Protein AF-A0A973B1M3-F1 (afdb_monomer_lite)

pLDDT: mean 84.71, std 9.35, range [59.09, 95.12]

Secondary structure (DSSP, 8-state):
---HHHHHHTT--TT--EEEEE-STT-EEEEEHHHHHHHHHHTSPP--S-HHHHHHHHHHHHHHHHHHHHHHHHHHTTS-HHHHHHHHHHHHT-

Foldseek 3Di:
DDDPVVCVVLVHDPPFAWDWDAPDDPDIDIHGPVVVVVVVVVPPDDPPDPVVVVVVVVVVVVVVVVVVVVVVVVVVVVDDVVVVVVVVCVVVVD

Sequence (94 aa):
MVPAEVRRAAGLTADSEVVIRAEGEGRVVIETADAARKRVWAAAPSPGADAAADVRAMREEDTRISDGNAAARAHSATGTEEEAGQQLLEALGL

Structure (mmCIF, N/CA/C/O backbone):
data_AF-A0A973B1M3-F1
#
_entry.id   AF-A0A973B1M3-F1
#
loop_
_atom_site.group_PDB
_atom_site.id
_atom_site.type_symbol
_atom_site.label_atom_id
_atom_site.label_alt_id
_atom_site.label_comp_id
_atom_site.label_asym_id
_atom_site.label_entity_id
_atom_site.label_seq_id
_atom_site.pdbx_PDB_ins_code
_atom_site.Cartn_x
_atom_site.Cartn_y
_atom_site.Cartn_z
_atom_site.occupancy
_atom_site.B_iso_or_equiv
_atom_site.auth_seq_id
_atom_site.auth_comp_id
_atom_site.auth_asym_id
_atom_site.auth_atom_id
_atom_site.pdbx_PDB_model_num
ATOM 1 N N . MET A 1 1 ? 19.999 -9.389 -23.669 1.00 71.50 1 MET A N 1
ATOM 2 C CA . MET A 1 1 ? 20.485 -8.125 -23.067 1.00 71.50 1 MET A CA 1
ATOM 3 C C . MET A 1 1 ? 19.564 -7.001 -23.540 1.00 71.50 1 MET A C 1
ATOM 5 O O . MET A 1 1 ? 19.297 -6.956 -24.733 1.00 71.50 1 MET A O 1
ATOM 9 N N . VAL A 1 2 ? 19.019 -6.163 -22.649 1.00 80.25 2 VAL A N 1
ATOM 10 C CA . VAL A 1 2 ? 18.084 -5.077 -23.033 1.00 80.25 2 VAL A CA 1
ATOM 11 C C . VAL A 1 2 ? 18.859 -3.937 -23.712 1.00 80.25 2 VAL A C 1
ATOM 13 O O . VAL A 1 2 ? 19.869 -3.520 -23.139 1.00 80.25 2 VAL A O 1
ATOM 16 N N . PRO A 1 3 ? 18.430 -3.408 -24.877 1.00 89.25 3 PRO A N 1
ATOM 17 C CA . PRO A 1 3 ? 19.121 -2.312 -25.562 1.00 89.25 3 PRO A CA 1
ATOM 18 C C . PRO A 1 3 ? 19.273 -1.053 -24.699 1.00 89.25 3 PRO A C 1
ATOM 20 O O . PRO A 1 3 ? 18.390 -0.714 -23.911 1.00 89.25 3 PRO A O 1
ATOM 23 N N . ALA A 1 4 ? 20.387 -0.332 -24.860 1.00 86.06 4 ALA A N 1
ATOM 24 C CA . ALA A 1 4 ? 20.697 0.847 -24.045 1.00 86.06 4 ALA A CA 1
ATOM 25 C C . ALA A 1 4 ? 19.655 1.970 -24.185 1.00 86.06 4 ALA A C 1
ATOM 27 O O . ALA A 1 4 ? 19.338 2.639 -23.205 1.00 86.06 4 ALA A O 1
ATOM 28 N N . GLU A 1 5 ? 19.092 2.137 -25.381 1.00 88.81 5 GLU A N 1
ATOM 29 C CA . GLU A 1 5 ? 18.037 3.113 -25.673 1.00 88.81 5 GLU A CA 1
ATOM 30 C C . GLU A 1 5 ? 16.757 2.815 -24.888 1.00 88.81 5 GLU A C 1
ATOM 32 O O . GLU A 1 5 ? 16.190 3.718 -24.278 1.00 88.81 5 GLU A O 1
ATOM 37 N N . VAL A 1 6 ? 16.364 1.538 -24.813 1.00 86.75 6 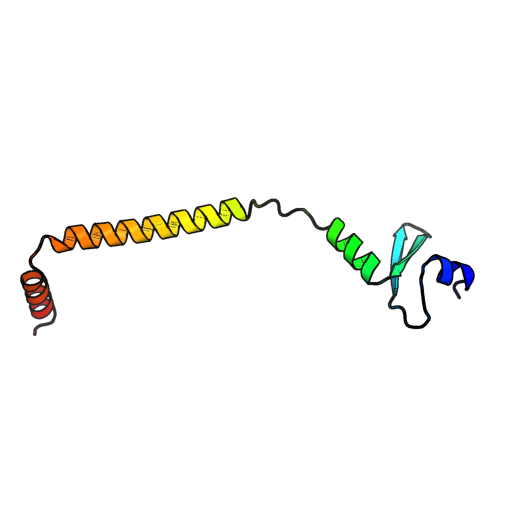VAL A N 1
ATOM 38 C CA . VAL A 1 6 ? 15.190 1.085 -24.049 1.00 86.75 6 VAL A CA 1
ATOM 39 C C . VAL A 1 6 ? 15.405 1.302 -22.555 1.00 86.75 6 VAL A C 1
ATOM 41 O O . VAL A 1 6 ? 14.519 1.813 -21.877 1.00 86.75 6 VAL A O 1
ATOM 44 N N . ARG A 1 7 ? 16.600 0.986 -22.037 1.00 86.94 7 ARG A N 1
ATOM 45 C CA . ARG A 1 7 ? 16.936 1.250 -20.628 1.00 86.94 7 ARG A CA 1
ATOM 46 C C . ARG A 1 7 ? 16.869 2.740 -20.306 1.00 86.94 7 ARG A C 1
ATOM 48 O O . ARG A 1 7 ? 16.27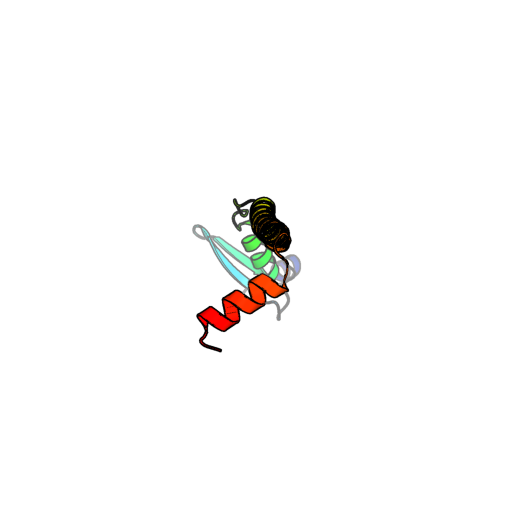5 3.111 -19.302 1.00 86.94 7 ARG A O 1
ATOM 55 N N . ARG A 1 8 ? 17.426 3.592 -21.174 1.00 85.62 8 ARG A N 1
ATOM 56 C CA . ARG A 1 8 ? 17.419 5.050 -20.990 1.00 85.62 8 ARG A CA 1
ATOM 57 C C . ARG A 1 8 ? 16.001 5.618 -21.033 1.00 85.62 8 ARG A C 1
ATOM 59 O O . ARG A 1 8 ? 15.657 6.413 -20.168 1.00 85.62 8 ARG A O 1
ATOM 66 N N . ALA A 1 9 ? 15.184 5.190 -21.995 1.00 86.31 9 ALA A N 1
ATOM 67 C CA . ALA A 1 9 ? 13.783 5.598 -22.092 1.00 86.31 9 ALA A CA 1
ATOM 68 C C . ALA A 1 9 ? 12.960 5.154 -20.870 1.00 86.31 9 ALA A C 1
ATOM 70 O O . ALA A 1 9 ? 12.082 5.885 -20.424 1.00 86.31 9 ALA A O 1
ATOM 71 N N . ALA A 1 10 ? 13.282 3.990 -20.298 1.00 83.44 10 ALA A N 1
ATOM 72 C CA . ALA A 1 10 ? 12.660 3.466 -19.084 1.00 83.44 10 ALA A CA 1
ATOM 73 C C . ALA A 1 10 ? 13.263 4.022 -17.775 1.00 83.44 10 ALA A C 1
ATOM 75 O O . ALA A 1 10 ? 12.843 3.610 -16.696 1.00 83.44 10 ALA A O 1
ATOM 76 N N . GLY A 1 11 ? 14.252 4.923 -17.841 1.00 86.25 11 GLY A N 1
ATOM 77 C CA . GLY A 1 11 ? 14.917 5.478 -16.656 1.00 86.25 11 GLY A CA 1
ATOM 78 C C . GLY A 1 11 ? 15.750 4.465 -15.858 1.00 86.25 11 GLY A C 1
ATOM 79 O O . GLY A 1 11 ? 16.019 4.695 -14.683 1.00 86.25 11 GLY A O 1
ATOM 80 N N . LEU A 1 12 ? 16.154 3.349 -16.471 1.00 87.12 12 LEU A N 1
ATOM 81 C CA . LEU A 1 12 ? 16.920 2.286 -15.824 1.00 87.12 12 LEU A CA 1
ATOM 82 C C . LEU A 1 12 ? 18.425 2.580 -15.868 1.00 87.12 12 LEU A C 1
ATOM 84 O O . LEU A 1 12 ? 19.019 2.738 -16.941 1.00 87.12 12 LEU A O 1
ATOM 88 N N . THR A 1 13 ? 19.049 2.587 -14.695 1.00 86.19 13 THR A N 1
ATOM 89 C CA . THR A 1 13 ? 20.506 2.640 -14.499 1.00 86.19 13 THR A CA 1
ATOM 90 C C . THR A 1 13 ? 21.072 1.242 -14.223 1.00 86.19 13 THR A C 1
ATOM 92 O O . THR A 1 13 ? 20.320 0.286 -14.043 1.00 86.19 13 THR A O 1
ATOM 95 N N . ALA A 1 14 ? 22.403 1.099 -14.213 1.00 82.69 14 ALA A N 1
ATOM 96 C CA . ALA A 1 14 ? 23.056 -0.183 -13.917 1.00 82.69 14 ALA A CA 1
ATOM 97 C C . ALA A 1 14 ? 22.751 -0.697 -12.496 1.00 82.69 14 ALA A C 1
ATOM 99 O O . ALA A 1 14 ? 22.656 -1.904 -12.302 1.00 82.69 14 ALA A O 1
ATOM 100 N N . ASP A 1 15 ? 22.528 0.221 -11.553 1.00 87.12 15 ASP A N 1
ATOM 101 C CA . ASP A 1 15 ? 22.249 -0.076 -10.142 1.00 87.12 15 ASP A CA 1
ATOM 102 C C . ASP A 1 15 ? 20.744 -0.075 -9.818 1.00 87.12 15 ASP A C 1
ATOM 104 O O . ASP A 1 15 ? 20.348 -0.131 -8.657 1.00 87.12 15 ASP A O 1
ATOM 108 N N . SER A 1 16 ? 19.881 0.043 -10.833 1.00 87.06 16 SER A N 1
ATOM 109 C CA . SER A 1 16 ? 18.433 0.067 -10.625 1.00 87.06 16 SER A CA 1
ATOM 110 C C . SER A 1 16 ? 17.908 -1.304 -10.213 1.00 87.06 16 SER A C 1
ATOM 112 O O . SER A 1 16 ? 18.088 -2.291 -10.927 1.00 87.06 16 SER A O 1
ATOM 114 N N . GLU A 1 17 ? 17.166 -1.344 -9.110 1.00 90.88 17 GLU A N 1
ATOM 115 C CA . GLU A 1 17 ? 16.393 -2.521 -8.730 1.00 90.88 17 GLU A CA 1
ATOM 116 C C . GLU A 1 17 ? 15.150 -2.644 -9.626 1.00 90.88 17 GLU A C 1
ATOM 118 O O . GLU A 1 17 ? 14.314 -1.734 -9.717 1.00 90.88 17 GLU A O 1
ATOM 123 N N . VAL A 1 18 ? 15.041 -3.783 -10.311 1.00 92.25 18 VAL A N 1
ATOM 124 C CA . VAL A 1 18 ? 13.968 -4.063 -11.268 1.00 92.25 18 VAL A CA 1
ATOM 125 C C . VAL A 1 18 ? 13.178 -5.295 -10.864 1.00 92.25 18 VAL A C 1
ATOM 127 O O . VAL A 1 18 ? 13.720 -6.286 -10.379 1.00 92.25 18 VAL A O 1
ATOM 130 N N . VAL A 1 19 ? 11.881 -5.243 -11.132 1.00 92.56 19 VAL A N 1
ATOM 131 C CA . VAL A 1 19 ? 10.953 -6.356 -10.990 1.00 92.56 19 VAL A CA 1
ATOM 132 C C . VAL A 1 19 ? 10.585 -6.836 -12.386 1.00 92.56 19 VAL A C 1
ATOM 134 O O . VAL A 1 19 ? 10.211 -6.046 -13.254 1.00 92.56 19 VAL A O 1
ATOM 137 N N . ILE A 1 20 ? 10.690 -8.146 -12.600 1.00 93.00 20 ILE A N 1
ATOM 138 C CA . ILE A 1 20 ? 10.318 -8.800 -13.854 1.00 93.00 20 ILE A CA 1
ATOM 139 C C . ILE A 1 20 ? 9.099 -9.673 -13.580 1.00 93.00 20 ILE A C 1
ATOM 141 O O . ILE A 1 20 ? 9.138 -10.532 -12.699 1.00 93.00 20 ILE A O 1
ATOM 145 N N . ARG A 1 21 ? 8.019 -9.474 -14.337 1.00 92.19 21 ARG A N 1
ATOM 146 C CA . ARG A 1 21 ? 6.802 -10.289 -14.224 1.00 92.19 21 ARG A CA 1
ATOM 147 C C . ARG A 1 21 ? 6.248 -10.680 -15.585 1.00 92.19 21 ARG A C 1
ATOM 149 O O . ARG A 1 21 ? 6.398 -9.942 -16.557 1.00 92.19 21 ARG A O 1
ATOM 156 N N . ALA A 1 22 ? 5.540 -11.802 -15.631 1.00 94.19 22 ALA A N 1
ATOM 157 C CA . ALA A 1 22 ? 4.717 -12.152 -16.781 1.00 94.19 22 ALA A CA 1
ATOM 158 C C . ALA A 1 22 ? 3.437 -11.292 -16.811 1.00 94.19 22 ALA A C 1
ATOM 160 O O . ALA A 1 22 ? 2.837 -10.998 -15.775 1.00 94.19 22 ALA A O 1
ATOM 161 N N . GLU A 1 23 ? 3.019 -10.887 -18.007 1.00 93.06 23 GLU A N 1
ATOM 162 C CA . GLU A 1 23 ? 1.760 -10.184 -18.286 1.00 93.06 23 GLU A CA 1
ATOM 163 C C . GLU A 1 23 ? 0.985 -10.950 -19.367 1.00 93.06 23 GLU A C 1
ATOM 165 O O . GLU A 1 23 ? 0.620 -10.416 -20.410 1.00 93.06 23 GLU A O 1
ATOM 170 N N . GLY A 1 24 ? 0.791 -12.248 -19.134 1.00 89.88 24 GLY A N 1
ATOM 171 C CA . GLY A 1 24 ? 0.169 -13.158 -20.094 1.00 89.88 24 GLY A CA 1
ATOM 172 C C . GLY A 1 24 ? 1.171 -13.860 -21.010 1.00 89.88 24 GLY A C 1
ATOM 173 O O . GLY A 1 24 ? 2.390 -13.752 -20.853 1.00 89.88 24 GLY A O 1
ATOM 174 N N . GLU A 1 25 ? 0.639 -14.641 -21.946 1.00 94.19 25 GLU A N 1
ATOM 175 C CA . GLU A 1 25 ? 1.437 -15.499 -22.817 1.00 94.19 25 GLU A CA 1
ATOM 176 C C . GLU A 1 25 ? 2.388 -14.677 -23.697 1.00 94.19 25 GLU A C 1
ATOM 178 O O . GLU A 1 25 ? 1.994 -13.714 -24.354 1.00 94.19 25 GLU A O 1
ATOM 183 N N . GLY A 1 26 ? 3.675 -15.033 -23.667 1.00 93.38 26 GLY A N 1
ATOM 184 C CA . GLY A 1 26 ? 4.719 -14.368 -24.450 1.00 93.38 26 GLY A CA 1
ATOM 185 C C . GLY A 1 26 ? 5.044 -12.928 -24.034 1.00 93.38 26 GLY A C 1
ATOM 186 O O . GLY A 1 26 ? 5.902 -12.309 -24.665 1.00 93.38 26 GLY A O 1
ATOM 187 N N . ARG A 1 27 ? 4.410 -12.378 -22.986 1.00 94.69 27 ARG A N 1
ATOM 188 C CA . ARG A 1 27 ? 4.622 -10.992 -22.552 1.00 94.69 27 ARG A CA 1
ATOM 189 C C . ARG A 1 27 ? 5.269 -10.920 -21.174 1.00 94.69 27 ARG A C 1
ATOM 191 O O . ARG A 1 27 ? 4.759 -11.450 -20.190 1.00 94.69 27 ARG A O 1
ATOM 198 N N . VAL A 1 28 ? 6.373 -10.182 -21.103 1.00 92.88 28 VAL A N 1
ATOM 199 C CA . VAL A 1 28 ? 7.093 -9.880 -19.864 1.00 92.88 28 VAL A CA 1
ATOM 200 C C . VAL A 1 28 ? 7.178 -8.370 -19.694 1.00 92.88 28 VAL A C 1
ATOM 202 O O . VAL A 1 28 ? 7.493 -7.650 -20.640 1.00 92.88 28 VAL A O 1
ATOM 205 N N . VAL A 1 29 ? 6.910 -7.902 -18.480 1.00 93.19 29 VAL A N 1
ATOM 206 C CA . VAL A 1 29 ? 7.065 -6.505 -18.078 1.00 93.19 29 VAL A CA 1
ATOM 207 C C . VAL A 1 29 ? 8.264 -6.403 -17.150 1.00 93.19 29 VAL A C 1
ATOM 209 O O . VAL A 1 29 ? 8.389 -7.178 -16.200 1.00 93.19 29 VAL A O 1
ATOM 212 N N . ILE A 1 30 ? 9.133 -5.439 -17.443 1.0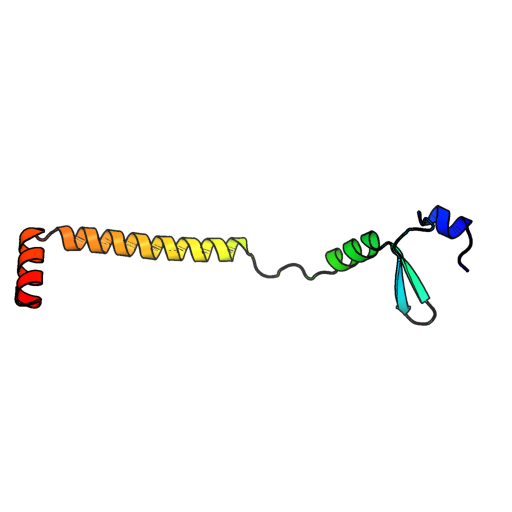0 92.38 30 ILE A N 1
ATOM 213 C CA . ILE A 1 30 ? 10.245 -5.038 -16.586 1.00 92.38 30 ILE A CA 1
ATOM 214 C C . ILE A 1 30 ? 9.906 -3.642 -16.076 1.00 92.38 30 ILE A C 1
ATOM 216 O O . ILE A 1 30 ? 9.759 -2.713 -16.867 1.00 92.38 30 ILE A O 1
ATOM 220 N N . GLU A 1 31 ? 9.751 -3.507 -14.767 1.00 91.38 31 GLU A N 1
ATOM 221 C CA . GLU A 1 31 ? 9.410 -2.250 -14.100 1.00 91.38 31 GLU A CA 1
ATOM 222 C C . GLU A 1 31 ? 10.376 -1.994 -12.935 1.00 91.38 31 GLU A C 1
ATOM 224 O O . GLU A 1 31 ? 10.996 -2.924 -12.420 1.00 91.38 31 GLU A O 1
ATOM 229 N N . THR A 1 32 ? 10.548 -0.739 -12.517 1.00 92.25 32 THR A N 1
ATOM 230 C CA . THR A 1 32 ? 11.324 -0.436 -11.303 1.00 92.25 32 THR A CA 1
ATOM 231 C C . THR A 1 32 ? 10.579 -0.928 -10.062 1.00 92.25 32 THR A C 1
ATOM 233 O O . THR A 1 32 ? 9.347 -1.035 -10.070 1.00 92.25 32 THR A O 1
ATOM 236 N N . ALA A 1 33 ? 11.301 -1.181 -8.968 1.00 91.06 33 ALA A N 1
ATOM 237 C CA . ALA A 1 33 ? 10.682 -1.573 -7.698 1.00 91.06 33 ALA A CA 1
ATOM 238 C C . ALA A 1 33 ? 9.602 -0.572 -7.224 1.00 91.06 33 ALA A C 1
ATOM 240 O O . ALA A 1 33 ? 8.534 -0.973 -6.754 1.00 91.06 33 ALA A O 1
ATOM 241 N N . ASP A 1 34 ? 9.828 0.730 -7.421 1.00 91.06 34 ASP A N 1
ATOM 242 C CA . ASP A 1 34 ? 8.860 1.778 -7.078 1.00 91.06 34 ASP A CA 1
ATOM 243 C C . ASP A 1 34 ? 7.599 1.739 -7.948 1.00 91.06 34 ASP A C 1
ATOM 245 O O . ASP A 1 34 ? 6.487 1.914 -7.440 1.00 91.06 34 ASP A O 1
ATOM 249 N N . ALA A 1 35 ? 7.745 1.497 -9.254 1.00 90.69 35 ALA A N 1
ATOM 250 C CA . ALA A 1 35 ? 6.608 1.350 -10.160 1.00 90.69 35 ALA A CA 1
ATOM 251 C C . ALA A 1 35 ? 5.770 0.116 -9.792 1.00 90.69 35 ALA A C 1
ATOM 253 O O . ALA A 1 35 ? 4.545 0.219 -9.670 1.00 90.69 35 ALA A O 1
ATOM 254 N N . ALA A 1 36 ? 6.433 -1.007 -9.492 1.00 92.31 36 ALA A N 1
ATOM 255 C CA . ALA A 1 36 ? 5.773 -2.214 -9.005 1.00 92.31 36 ALA A CA 1
ATOM 256 C C . ALA A 1 36 ? 4.999 -1.946 -7.706 1.00 92.31 36 ALA A C 1
ATOM 258 O O . ALA A 1 36 ? 3.830 -2.322 -7.597 1.00 92.31 36 ALA A O 1
ATOM 259 N N . ARG A 1 37 ? 5.608 -1.246 -6.739 1.00 92.44 37 ARG A N 1
ATOM 260 C CA . ARG A 1 37 ? 4.967 -0.899 -5.462 1.00 92.44 37 ARG A CA 1
ATOM 261 C C . ARG A 1 37 ? 3.718 -0.047 -5.664 1.00 92.44 37 ARG A C 1
ATOM 263 O O . ARG A 1 37 ? 2.676 -0.362 -5.097 1.00 92.44 37 ARG A O 1
ATOM 270 N N . LYS A 1 38 ? 3.799 0.999 -6.494 1.00 93.06 38 LYS A N 1
ATOM 271 C CA . LYS A 1 38 ? 2.652 1.866 -6.813 1.00 93.06 38 LYS A CA 1
ATOM 272 C C . LYS A 1 38 ? 1.512 1.083 -7.453 1.00 93.06 38 LYS A C 1
ATOM 274 O O . LYS A 1 38 ? 0.366 1.259 -7.060 1.00 93.06 38 LYS A O 1
ATOM 279 N N . ARG A 1 39 ? 1.823 0.199 -8.404 1.00 92.38 39 ARG A N 1
ATOM 280 C CA . ARG A 1 39 ? 0.831 -0.658 -9.063 1.00 92.38 39 ARG A CA 1
ATOM 281 C C . ARG A 1 39 ? 0.158 -1.607 -8.076 1.00 92.38 39 ARG A C 1
ATOM 283 O O . ARG A 1 39 ? -1.062 -1.708 -8.079 1.00 92.38 39 ARG A O 1
ATOM 290 N N . VAL A 1 40 ? 0.941 -2.302 -7.250 1.00 91.00 40 VAL A N 1
ATOM 291 C CA . VAL A 1 40 ? 0.410 -3.218 -6.227 1.00 91.00 40 VAL A CA 1
ATOM 292 C C . VAL A 1 40 ? -0.486 -2.461 -5.252 1.00 91.00 40 VAL A C 1
ATOM 294 O O . VAL A 1 40 ? -1.581 -2.923 -4.960 1.00 91.00 40 VAL A O 1
ATOM 297 N N . TRP A 1 41 ? -0.061 -1.277 -4.811 1.00 89.62 41 TRP A N 1
ATOM 298 C CA . TRP A 1 41 ? -0.859 -0.432 -3.929 1.00 89.62 41 TRP A CA 1
ATOM 299 C C . TRP A 1 41 ? -2.157 0.051 -4.585 1.00 89.62 41 TRP A C 1
ATOM 301 O O . TRP A 1 41 ? -3.211 -0.003 -3.967 1.00 89.62 41 TRP A O 1
ATOM 311 N N . ALA A 1 42 ? -2.112 0.469 -5.851 1.00 88.62 42 ALA A N 1
ATOM 312 C CA . ALA A 1 42 ? -3.302 0.881 -6.595 1.00 88.62 42 ALA A CA 1
ATOM 313 C C . ALA A 1 42 ? -4.283 -0.276 -6.853 1.00 88.62 42 ALA A C 1
ATOM 315 O O . ALA A 1 42 ? -5.481 -0.048 -6.985 1.00 88.62 42 ALA A O 1
ATOM 316 N N . ALA A 1 43 ? -3.776 -1.508 -6.933 1.00 87.44 43 ALA A N 1
ATOM 317 C CA . ALA A 1 43 ? -4.582 -2.718 -7.054 1.00 87.44 43 ALA A CA 1
ATOM 318 C C . ALA A 1 43 ? -5.069 -3.254 -5.700 1.00 87.44 43 ALA A C 1
ATOM 320 O O . ALA A 1 43 ? -5.826 -4.226 -5.674 1.00 87.44 43 ALA A O 1
ATOM 321 N N . ALA A 1 44 ? -4.628 -2.666 -4.583 1.00 84.38 44 ALA A N 1
ATOM 322 C CA . ALA A 1 44 ? -5.099 -3.077 -3.276 1.00 84.38 44 ALA A CA 1
ATOM 323 C C . ALA A 1 44 ? -6.610 -2.810 -3.191 1.00 84.38 44 ALA A C 1
ATOM 325 O O . ALA A 1 44 ? -7.065 -1.728 -3.578 1.00 84.38 44 ALA A O 1
ATOM 326 N N . PRO A 1 45 ? -7.405 -3.780 -2.711 1.00 80.12 45 PRO A N 1
ATOM 327 C CA . PRO A 1 45 ? -8.819 -3.545 -2.488 1.00 80.12 45 PRO A CA 1
ATOM 328 C C . PRO A 1 45 ? -8.975 -2.361 -1.534 1.00 80.12 45 PRO A C 1
ATOM 330 O O . PRO A 1 45 ? -8.287 -2.282 -0.513 1.00 80.12 45 PRO A O 1
ATOM 333 N N . SER A 1 46 ? -9.877 -1.436 -1.871 1.00 75.56 46 SER A N 1
ATOM 334 C CA . SER A 1 46 ? -10.248 -0.377 -0.935 1.00 75.56 46 SER A CA 1
ATOM 335 C C . SER A 1 46 ? -10.733 -1.036 0.356 1.00 75.56 46 SER A C 1
ATOM 337 O O . SER A 1 46 ? -11.505 -2.000 0.268 1.00 75.56 46 SER A O 1
ATOM 339 N N . PRO A 1 47 ? -10.323 -0.555 1.543 1.00 69.12 47 PRO A N 1
ATOM 340 C CA . PRO A 1 47 ? -10.932 -1.016 2.778 1.00 69.12 47 PRO A CA 1
ATOM 341 C C . PRO A 1 47 ? -12.441 -0.779 2.663 1.00 69.12 47 PRO A C 1
ATOM 343 O O . PRO A 1 47 ? -12.892 0.350 2.494 1.00 69.12 47 PRO A O 1
ATOM 346 N N . GLY A 1 48 ? -13.212 -1.870 2.655 1.00 67.56 48 GLY A N 1
ATOM 347 C CA . GLY A 1 48 ? -14.677 -1.822 2.631 1.00 67.56 48 GLY A CA 1
ATOM 348 C C . GLY A 1 48 ? -15.273 -1.435 3.986 1.00 67.56 48 GLY A C 1
ATOM 349 O O . GLY A 1 48 ? -16.478 -1.228 4.086 1.00 67.56 48 GLY A O 1
ATOM 350 N N . ALA A 1 49 ? -14.430 -1.352 5.016 1.00 69.19 49 ALA A N 1
ATOM 351 C CA . ALA A 1 49 ? -14.782 -0.877 6.340 1.00 69.19 49 ALA A CA 1
ATOM 352 C C . ALA A 1 49 ? -14.575 0.639 6.415 1.00 69.19 49 ALA A C 1
ATOM 354 O O . ALA A 1 49 ? -13.492 1.148 6.108 1.00 69.19 49 ALA A O 1
ATOM 355 N N . ASP A 1 50 ? -15.611 1.354 6.848 1.00 79.81 50 ASP A N 1
ATOM 356 C CA . ASP A 1 50 ? -15.478 2.743 7.267 1.00 79.81 50 ASP A CA 1
ATOM 357 C C . ASP A 1 50 ? -14.768 2.759 8.625 1.00 79.81 50 ASP A C 1
ATOM 359 O O . ASP A 1 50 ? -15.393 2.767 9.684 1.00 79.81 50 ASP A O 1
ATOM 363 N N . ALA A 1 51 ? -13.437 2.778 8.588 1.00 79.50 51 ALA A N 1
ATOM 364 C CA . ALA A 1 51 ? -12.618 2.845 9.792 1.00 79.50 51 ALA A CA 1
ATOM 365 C C . ALA A 1 51 ? -12.979 4.055 10.680 1.00 79.50 51 ALA A C 1
ATOM 367 O O . ALA A 1 51 ? -12.764 4.018 11.890 1.00 79.50 51 ALA A O 1
ATOM 368 N N .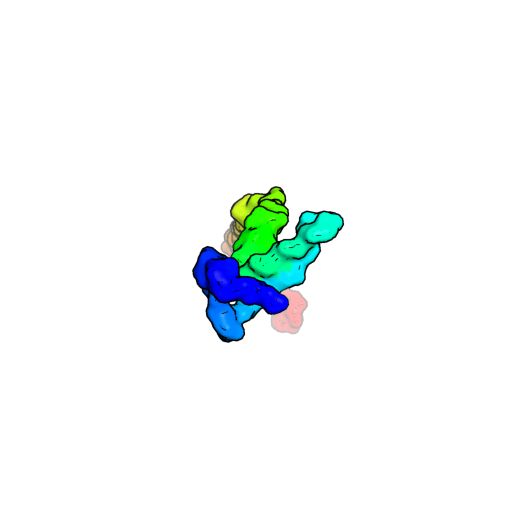 ALA A 1 52 ? -13.550 5.129 10.117 1.00 83.00 52 ALA A N 1
ATOM 369 C CA . ALA A 1 52 ? -14.018 6.270 10.896 1.00 83.00 52 ALA A CA 1
ATOM 370 C C . ALA A 1 52 ? -15.377 6.011 11.569 1.00 83.00 52 ALA A C 1
ATOM 372 O O . ALA A 1 52 ? -15.650 6.590 12.624 1.00 83.00 52 ALA A O 1
ATOM 373 N N 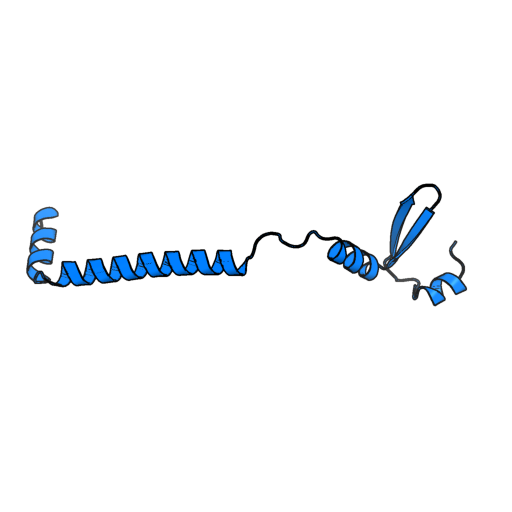. ALA A 1 53 ? -16.238 5.170 10.990 1.00 82.44 53 ALA A N 1
ATOM 374 C CA . ALA A 1 53 ? -17.421 4.648 11.674 1.00 82.44 53 ALA A CA 1
ATOM 375 C C . ALA A 1 53 ? -17.024 3.707 12.816 1.00 82.44 53 ALA A C 1
ATOM 377 O O . ALA A 1 53 ? -17.517 3.886 13.927 1.00 82.44 53 ALA A O 1
ATOM 378 N N . ASP A 1 54 ? -16.073 2.801 12.588 1.00 83.69 54 ASP A N 1
ATOM 379 C CA . ASP A 1 54 ? -15.605 1.860 13.615 1.00 83.69 54 ASP A CA 1
ATOM 380 C C . ASP A 1 54 ? -14.973 2.597 14.808 1.00 83.69 54 ASP A C 1
ATOM 382 O O . ASP A 1 54 ? -15.292 2.332 15.968 1.00 83.69 54 ASP A O 1
ATOM 386 N N . VAL A 1 55 ? -14.134 3.604 14.538 1.00 88.25 55 VAL A N 1
ATOM 387 C CA . VAL A 1 55 ? -13.540 4.450 15.587 1.00 88.25 55 VAL A CA 1
ATOM 388 C C . VAL A 1 55 ? -14.599 5.264 16.335 1.00 88.25 55 VAL A C 1
ATOM 390 O O . VAL A 1 55 ? -14.472 5.455 17.546 1.00 88.25 55 VAL A O 1
ATOM 393 N N . ARG A 1 56 ? -15.646 5.752 15.654 1.00 91.06 56 ARG A N 1
ATOM 394 C CA . ARG A 1 56 ? -16.769 6.430 16.325 1.00 91.06 56 ARG A CA 1
ATOM 395 C C . ARG A 1 56 ? -17.528 5.478 17.239 1.00 91.06 56 ARG A C 1
ATOM 397 O O . ARG A 1 56 ? -17.736 5.834 18.393 1.00 91.06 56 ARG A O 1
ATOM 404 N N . ALA A 1 57 ? -17.862 4.281 16.762 1.00 91.31 57 ALA A N 1
ATOM 405 C CA . ALA A 1 57 ? -18.567 3.276 17.552 1.00 91.31 57 ALA A CA 1
ATOM 406 C C . ALA A 1 57 ? -17.790 2.921 18.831 1.00 91.31 57 ALA A C 1
ATOM 408 O O . ALA A 1 57 ? -18.362 2.913 19.919 1.00 91.31 57 ALA A O 1
ATOM 409 N N . MET A 1 58 ? -16.471 2.735 18.718 1.00 93.25 58 MET A N 1
ATOM 410 C CA . MET A 1 58 ? -15.608 2.459 19.869 1.00 93.25 58 MET A CA 1
ATOM 411 C C . MET A 1 58 ? -15.593 3.621 20.880 1.00 93.25 58 MET A C 1
ATOM 413 O O . MET A 1 58 ? -15.705 3.402 22.081 1.00 93.25 58 MET A O 1
ATOM 417 N N . ARG A 1 59 ? -15.535 4.878 20.413 1.00 93.38 59 ARG A N 1
ATOM 418 C CA . ARG A 1 59 ? -15.587 6.060 21.299 1.00 93.38 59 ARG A CA 1
ATOM 419 C C . ARG A 1 59 ? -16.943 6.260 21.972 1.00 93.38 59 ARG A C 1
ATOM 421 O O . ARG A 1 59 ? -16.999 6.721 23.112 1.00 93.38 59 ARG A O 1
ATOM 428 N N . GLU A 1 60 ? -18.028 5.975 21.263 1.00 95.12 60 GLU A N 1
ATOM 429 C CA . GLU A 1 60 ? -19.383 6.040 21.815 1.00 95.12 60 GLU A CA 1
ATOM 430 C C . GLU A 1 60 ? -19.571 5.004 22.926 1.00 95.12 60 GLU A C 1
ATOM 432 O O . GLU A 1 60 ? -20.182 5.303 23.951 1.00 95.12 60 GLU A O 1
ATOM 437 N N . GLU A 1 61 ? -19.008 3.807 22.755 1.00 93.75 61 GLU A N 1
ATOM 438 C CA . GLU A 1 61 ? -18.988 2.771 23.785 1.00 93.75 61 GLU A CA 1
ATOM 439 C C . GLU A 1 61 ? -18.191 3.196 25.025 1.00 93.75 61 GLU A C 1
ATOM 441 O O . GLU A 1 61 ? -18.725 3.138 26.135 1.00 93.75 61 GLU A O 1
ATOM 446 N N . ASP A 1 62 ? -16.975 3.716 24.845 1.00 93.75 62 ASP A N 1
ATOM 447 C CA . ASP A 1 62 ? -16.154 4.227 25.951 1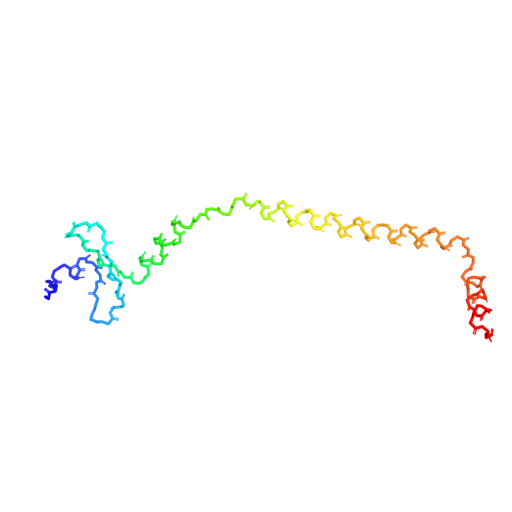.00 93.75 62 ASP A CA 1
ATOM 448 C C . ASP A 1 62 ? -16.870 5.340 26.729 1.00 93.75 62 ASP A C 1
ATOM 450 O O . ASP A 1 62 ? -16.877 5.359 27.963 1.00 93.75 62 ASP A O 1
ATOM 454 N N . THR A 1 63 ? -17.520 6.255 26.004 1.00 94.00 63 THR A N 1
ATOM 455 C CA . THR A 1 63 ? -18.284 7.360 26.599 1.00 94.00 63 THR A CA 1
ATOM 456 C C . THR A 1 63 ? -19.460 6.824 27.410 1.00 94.00 63 THR A C 1
ATOM 458 O O . THR A 1 63 ? -19.639 7.213 28.560 1.00 94.00 63 THR A O 1
ATOM 461 N N . ARG A 1 64 ? -20.209 5.856 26.866 1.00 94.06 64 ARG A N 1
ATOM 462 C CA . ARG A 1 64 ? -21.333 5.210 27.560 1.00 94.06 64 ARG A CA 1
ATOM 463 C C . ARG A 1 64 ? -20.895 4.546 28.866 1.00 94.06 64 ARG A C 1
ATOM 465 O O . ARG A 1 64 ? -21.590 4.664 29.874 1.00 94.06 64 ARG A O 1
ATOM 472 N N . ILE A 1 65 ? -19.752 3.861 28.859 1.00 93.19 65 ILE A N 1
ATOM 473 C CA . ILE A 1 65 ? -19.188 3.223 30.057 1.00 93.19 65 ILE A CA 1
ATOM 474 C C . ILE A 1 65 ? -18.775 4.285 31.084 1.00 93.19 65 ILE A C 1
ATOM 476 O O . ILE A 1 65 ? -19.108 4.170 32.265 1.00 93.19 65 ILE A O 1
ATOM 480 N N . SER A 1 66 ? -18.077 5.335 30.644 1.00 91.56 66 SER A N 1
ATOM 481 C CA . SER A 1 66 ? -17.652 6.438 31.509 1.00 91.56 66 SER A CA 1
ATOM 482 C C . SER A 1 66 ? -18.841 7.148 32.164 1.00 91.56 66 SER A C 1
ATOM 484 O O . SER A 1 66 ? -18.838 7.357 33.380 1.00 91.56 66 SER A O 1
ATOM 486 N N . ASP A 1 67 ? -19.880 7.455 31.388 1.00 92.56 67 ASP A N 1
ATOM 487 C CA . ASP A 1 67 ? -21.096 8.114 31.867 1.00 92.56 67 ASP A CA 1
ATOM 488 C C . ASP A 1 67 ? -21.874 7.223 32.839 1.00 92.56 67 ASP A C 1
ATOM 490 O O . ASP A 1 67 ? -22.316 7.693 33.888 1.00 92.56 67 ASP A O 1
ATOM 494 N N . GLY A 1 68 ? -21.975 5.919 32.557 1.00 91.19 68 GLY A N 1
ATOM 495 C CA . GLY A 1 68 ? -22.569 4.943 33.474 1.00 91.19 68 GLY A CA 1
ATOM 496 C C . GLY A 1 68 ? -21.831 4.874 34.814 1.00 91.19 68 GLY A C 1
ATOM 497 O O . GLY A 1 68 ? -22.457 4.910 35.873 1.00 91.19 68 GLY A O 1
ATOM 498 N N . ASN A 1 69 ? -20.497 4.864 34.788 1.00 87.44 69 ASN A N 1
ATOM 499 C CA . ASN A 1 69 ? -19.674 4.872 35.999 1.00 87.44 69 ASN A CA 1
ATOM 500 C C . ASN A 1 69 ? -19.771 6.201 36.765 1.00 87.44 69 ASN A C 1
ATOM 502 O O . ASN A 1 69 ? -19.742 6.221 37.997 1.00 87.44 69 ASN A O 1
ATOM 506 N N . ALA A 1 70 ? -19.869 7.330 36.060 1.00 86.94 70 ALA A N 1
ATOM 507 C CA . ALA A 1 70 ? -20.095 8.633 36.676 1.00 86.94 70 ALA A CA 1
ATOM 508 C C . ALA A 1 70 ? -21.476 8.701 37.348 1.00 86.94 70 ALA A C 1
ATOM 510 O O . ALA A 1 70 ? -21.568 9.130 38.497 1.00 86.94 70 ALA A O 1
ATOM 511 N N . ALA A 1 71 ? -22.520 8.208 36.679 1.00 85.50 71 ALA A N 1
ATOM 512 C CA . ALA A 1 71 ? -23.872 8.134 37.222 1.00 85.50 71 ALA A CA 1
ATOM 513 C C . ALA A 1 71 ? -23.958 7.196 38.436 1.00 85.50 71 ALA A C 1
ATOM 515 O O . ALA A 1 71 ? -24.559 7.562 39.444 1.00 85.50 71 ALA A O 1
ATOM 516 N N . ALA A 1 72 ? -23.307 6.029 38.384 1.00 81.69 72 ALA A N 1
ATOM 517 C CA . ALA A 1 72 ? -23.233 5.105 39.513 1.00 81.69 72 ALA A CA 1
ATOM 518 C C . ALA A 1 72 ? -22.562 5.758 40.731 1.00 81.69 72 ALA A C 1
ATOM 520 O O . ALA A 1 72 ? -23.111 5.708 41.827 1.00 81.69 72 ALA A O 1
ATOM 521 N N . ARG A 1 73 ? -21.433 6.458 40.539 1.00 79.38 73 ARG A N 1
ATOM 522 C CA . ARG A 1 73 ? -20.777 7.215 41.620 1.00 79.38 73 ARG A CA 1
ATOM 523 C C . ARG A 1 73 ? -21.667 8.321 42.180 1.00 79.38 73 ARG A C 1
ATOM 525 O O . ARG A 1 73 ? -21.746 8.461 43.394 1.00 79.38 73 ARG A O 1
ATOM 532 N N . ALA A 1 74 ? -22.356 9.073 41.324 1.00 78.19 74 ALA A N 1
ATOM 533 C CA . ALA A 1 74 ? -23.284 10.114 41.763 1.00 78.19 74 ALA A CA 1
ATOM 534 C C . ALA A 1 74 ? -24.467 9.542 42.567 1.00 78.19 74 ALA A C 1
ATOM 536 O O . ALA A 1 74 ? -24.923 10.174 43.514 1.00 78.19 74 ALA A O 1
ATOM 537 N N . HIS A 1 75 ? -24.936 8.339 42.222 1.00 70.44 75 HIS A N 1
ATOM 538 C CA . HIS A 1 75 ? -26.000 7.644 42.947 1.00 70.44 75 HIS A CA 1
ATOM 539 C C . HIS A 1 75 ? -25.518 7.002 44.258 1.00 70.44 75 HIS A C 1
ATOM 541 O O . HIS A 1 75 ? -26.268 6.933 45.222 1.00 70.44 75 HIS A O 1
ATOM 547 N N . SER A 1 76 ? -24.264 6.554 44.332 1.00 63.84 76 SER A N 1
ATOM 548 C CA . SER A 1 76 ? -23.669 6.056 45.579 1.00 63.84 76 SER A CA 1
ATOM 549 C C . SER A 1 76 ? -23.284 7.184 46.545 1.00 63.84 76 SER A C 1
ATOM 551 O O . SER A 1 76 ? -23.301 6.975 47.752 1.00 63.84 76 SER A O 1
ATOM 553 N N . ALA A 1 77 ? -23.002 8.388 46.038 1.00 59.94 77 ALA A N 1
ATOM 554 C CA . ALA A 1 77 ? -22.640 9.563 46.836 1.00 59.94 77 ALA A CA 1
ATOM 555 C C . ALA A 1 77 ? -23.814 10.196 47.615 1.00 59.94 77 ALA A C 1
ATOM 557 O O . ALA A 1 77 ? -23.623 11.191 48.310 1.00 59.94 77 ALA A O 1
ATOM 558 N N . THR A 1 78 ? -25.033 9.654 47.507 1.00 59.09 78 THR A N 1
ATOM 559 C CA . THR A 1 78 ? -26.176 10.084 48.334 1.00 59.09 78 THR A CA 1
ATOM 560 C C . THR A 1 78 ? -26.233 9.414 49.712 1.00 59.09 78 THR A C 1
ATOM 562 O O . THR A 1 78 ? -27.054 9.822 50.530 1.00 59.09 78 THR A O 1
ATOM 565 N N . GLY A 1 79 ? -25.379 8.421 49.986 1.00 59.41 79 GLY A N 1
ATOM 566 C CA . GLY A 1 79 ? -25.093 7.943 51.344 1.00 59.41 79 GLY A CA 1
ATOM 567 C C . GLY A 1 79 ? -23.856 8.653 51.891 1.00 59.41 79 GLY A C 1
ATOM 568 O O . GLY A 1 79 ? -22.907 8.885 51.142 1.00 59.41 79 GLY A O 1
ATOM 569 N N . THR A 1 80 ? -23.857 9.032 53.170 1.00 64.38 80 THR A N 1
ATOM 570 C CA . THR A 1 80 ? -22.674 9.621 53.813 1.00 64.38 80 THR A CA 1
ATOM 571 C C . THR A 1 80 ? -21.502 8.645 53.678 1.00 64.38 80 THR A C 1
ATOM 573 O O . THR A 1 80 ? -21.622 7.467 54.008 1.00 64.38 80 THR A O 1
ATOM 576 N N . GLU A 1 81 ? -20.363 9.114 53.159 1.00 67.75 81 GLU A N 1
ATOM 577 C CA . GLU A 1 81 ? -19.166 8.283 52.923 1.00 67.75 81 GLU A CA 1
ATOM 578 C C . GLU A 1 81 ? -18.724 7.520 54.190 1.00 67.75 81 GLU A C 1
ATOM 580 O O . GLU A 1 81 ? -18.166 6.427 54.100 1.00 67.75 81 GLU A O 1
ATOM 585 N N . GLU A 1 82 ? -19.051 8.055 55.370 1.00 67.06 82 GLU A N 1
ATOM 586 C CA . GLU A 1 82 ? -18.871 7.418 56.678 1.00 67.06 82 GLU A CA 1
ATOM 587 C C . GLU A 1 82 ? -19.708 6.146 56.878 1.00 67.06 82 GLU A C 1
ATOM 589 O O . GLU A 1 82 ? -19.173 5.154 57.363 1.00 67.06 82 GLU A O 1
ATOM 594 N N . GLU A 1 83 ? -20.981 6.113 56.472 1.00 70.12 83 GLU A N 1
ATOM 595 C CA . GLU A 1 83 ? -21.831 4.919 56.616 1.00 70.12 83 GLU A CA 1
ATOM 596 C C . GLU A 1 83 ? -21.377 3.791 55.682 1.00 70.12 83 GLU A C 1
ATOM 598 O O . GLU A 1 83 ? -21.352 2.621 56.072 1.00 70.12 83 GLU A O 1
ATOM 603 N N . ALA A 1 84 ? -20.950 4.143 54.466 1.00 72.94 84 ALA A N 1
ATOM 604 C CA . ALA A 1 84 ? -20.377 3.191 53.519 1.00 72.94 84 ALA A CA 1
ATOM 605 C C . ALA A 1 84 ? -19.016 2.653 54.001 1.00 72.94 84 ALA A C 1
ATOM 607 O O . ALA A 1 84 ? -18.735 1.461 53.860 1.00 72.94 84 ALA A O 1
ATOM 608 N N . GLY A 1 85 ? -18.189 3.512 54.606 1.00 76.50 85 GLY A N 1
ATOM 609 C CA . GLY A 1 85 ? -16.923 3.122 55.226 1.00 76.50 85 GLY A CA 1
ATOM 610 C C . GLY A 1 85 ? -17.117 2.183 56.419 1.00 76.50 85 GLY A C 1
ATOM 611 O O . GLY A 1 85 ? -16.427 1.169 56.517 1.00 76.50 85 GLY A O 1
ATOM 612 N N . GLN A 1 86 ? -18.097 2.469 57.278 1.00 81.44 86 GLN A N 1
ATOM 613 C CA . GLN A 1 86 ? -18.431 1.644 58.440 1.00 81.44 86 GLN A CA 1
ATOM 614 C C . GLN A 1 86 ? -18.929 0.247 58.026 1.00 81.44 86 GLN A C 1
ATOM 616 O O . GLN A 1 86 ? -18.459 -0.754 58.562 1.00 81.44 86 GLN A O 1
ATOM 621 N N . GLN A 1 87 ? -19.815 0.162 57.024 1.00 81.69 87 GLN A N 1
ATOM 622 C CA . GLN A 1 87 ? -20.310 -1.122 56.503 1.00 81.69 87 GLN A CA 1
ATOM 623 C C . GLN A 1 87 ? -19.208 -1.955 55.838 1.00 81.69 87 GLN A C 1
ATOM 625 O O . GLN A 1 87 ? -19.212 -3.182 55.936 1.00 81.69 87 GLN A O 1
ATOM 630 N N . LEU A 1 88 ? -18.251 -1.307 55.166 1.00 80.31 88 LEU A N 1
ATOM 631 C CA . LEU A 1 88 ? -17.110 -1.995 54.565 1.00 80.31 88 LEU A CA 1
ATOM 632 C C . LEU A 1 88 ? -16.176 -2.583 55.633 1.00 80.31 88 LEU A C 1
ATOM 634 O O . LEU A 1 88 ? -15.694 -3.701 55.463 1.00 80.31 88 LEU A O 1
ATOM 638 N N . LEU A 1 89 ? -15.937 -1.855 56.726 1.00 86.94 89 LEU A N 1
ATOM 639 C CA . LEU A 1 89 ? -15.128 -2.337 57.849 1.00 86.94 89 LEU A CA 1
ATOM 640 C C . LEU A 1 89 ? -15.799 -3.524 58.552 1.00 86.94 89 LEU A C 1
ATOM 642 O O . LEU A 1 89 ? -15.165 -4.568 58.706 1.00 86.94 89 LEU A O 1
ATOM 646 N N . GLU A 1 90 ? -17.104 -3.433 58.830 1.00 89.00 90 GLU A N 1
ATOM 647 C CA . GLU A 1 90 ? -17.877 -4.550 59.393 1.00 89.00 90 GLU A CA 1
ATOM 648 C C . GLU A 1 90 ? -17.860 -5.790 58.486 1.00 89.00 90 GLU A C 1
ATOM 650 O O . GLU A 1 90 ? -17.673 -6.908 58.969 1.00 89.00 90 GLU A O 1
ATOM 655 N N . ALA A 1 91 ? -17.994 -5.619 57.166 1.00 85.06 91 ALA A N 1
ATOM 656 C CA . ALA A 1 91 ? -17.940 -6.727 56.208 1.00 85.06 91 ALA A CA 1
ATOM 657 C C . ALA A 1 91 ? -16.554 -7.398 56.128 1.00 85.06 91 ALA A C 1
ATOM 659 O O . ALA A 1 91 ? -16.455 -8.572 55.765 1.00 85.06 91 ALA A O 1
ATOM 660 N N . LEU A 1 92 ? -15.488 -6.668 56.470 1.00 89.38 92 LEU A N 1
ATOM 661 C CA . LEU A 1 92 ? -14.113 -7.168 56.541 1.00 89.38 92 LEU A CA 1
ATOM 662 C C . LEU A 1 92 ? -13.739 -7.701 57.936 1.00 89.38 92 LEU A C 1
ATOM 664 O O . LEU A 1 92 ? -12.646 -8.245 58.099 1.00 89.38 92 LEU A O 1
ATOM 668 N N . GLY A 1 93 ? -14.639 -7.586 58.918 1.00 80.38 93 GLY A N 1
ATOM 669 C CA . GLY A 1 93 ? -14.409 -8.006 60.301 1.00 80.38 93 GLY A CA 1
ATOM 670 C C . GLY A 1 93 ? -13.396 -7.135 61.051 1.00 80.38 93 GLY A C 1
ATOM 671 O O . GLY A 1 93 ? -12.714 -7.648 61.942 1.00 80.38 93 GLY A O 1
ATOM 672 N N . LEU A 1 94 ? -13.268 -5.864 60.653 1.00 64.12 94 LEU A N 1
ATOM 673 C CA . LEU A 1 94 ? -12.384 -4.856 61.248 1.00 64.12 94 LEU A CA 1
ATOM 674 C C . LEU A 1 94 ? -13.155 -3.874 62.132 1.00 64.12 94 LEU A C 1
ATOM 676 O O . LEU A 1 94 ? -14.290 -3.507 61.759 1.00 64.12 94 LEU A O 1
#

Radius of gyration: 33.07 Å; chains: 1; bounding box: 49×26×87 Å